Protein AF-A0A9D0LMU4-F1 (afdb_monomer_lite)

Sequence (79 aa):
CLRQAAHIFQELGDRQRAGETLCALGVFYFKRGRRQEALAAYEAGVLLLEHPTGPQKTLRRLLKLRRRLGIGPFPELPS

Radius of gyration: 12.2 Å; chains: 1; bounding box: 25×28×33 Å

pLDDT: mean 86.04, std 12.34, range [38.53, 95.25]

Foldseek 3Di:
DLQVQLVVCVVVVVLQSSLVSLQVQLVVCVVVVNNLSSLLSLQSSLVSHPDDDPVSVVSPVVVVVCVVVVVDRRPDDDD

Secondary structure (DSSP, 8-state):
-HHHHHHHHHHTT-HHHHHHHHHHHHHHHHHTT-HHHHHHHHHHHHHH-SS--HHHHHHHHHHHHHHHTT-PPPPPPP-

Structure (mmCIF, N/CA/C/O backbone):
data_AF-A0A9D0LMU4-F1
#
_entry.id   AF-A0A9D0LMU4-F1
#
loop_
_atom_site.group_PDB
_atom_site.id
_atom_site.type_symbol
_atom_site.label_atom_id
_atom_site.label_alt_id
_atom_site.label_comp_id
_atom_site.label_asym_id
_atom_site.label_entity_id
_atom_site.label_seq_id
_atom_site.pdbx_PDB_ins_code
_atom_site.Cartn_x
_atom_site.Cartn_y
_atom_site.Cartn_z
_atom_site.occupancy
_atom_site.B_iso_or_equiv
_atom_site.auth_seq_id
_atom_site.auth_comp_id
_atom_site.auth_asym_id
_atom_site.auth_atom_id
_atom_site.pdbx_PDB_model_num
ATOM 1 N N . CYS A 1 1 ? -2.190 -11.108 8.929 1.00 77.75 1 CYS A N 1
ATOM 2 C CA . CYS A 1 1 ? -1.829 -9.858 9.636 1.00 77.75 1 CYS A CA 1
ATOM 3 C C . CYS A 1 1 ? -2.064 -8.599 8.798 1.00 77.75 1 CYS A C 1
ATOM 5 O O . CYS A 1 1 ? -3.101 -7.990 8.990 1.00 77.75 1 CYS A O 1
ATOM 7 N N . LEU A 1 2 ? -1.194 -8.207 7.850 1.00 80.44 2 LEU A N 1
ATOM 8 C CA . LEU A 1 2 ? -1.336 -6.907 7.154 1.00 80.44 2 LEU A CA 1
ATOM 9 C C . LEU A 1 2 ? -2.645 -6.766 6.349 1.00 80.44 2 LEU A C 1
ATOM 11 O O . LEU A 1 2 ? -3.289 -5.728 6.414 1.00 80.44 2 LEU A O 1
ATOM 15 N N . ARG A 1 3 ? -3.101 -7.823 5.662 1.00 82.31 3 ARG A N 1
ATOM 16 C CA . ARG A 1 3 ? -4.394 -7.815 4.943 1.00 82.31 3 ARG A CA 1
ATOM 17 C C . ARG A 1 3 ? -5.593 -7.622 5.885 1.00 82.31 3 ARG A C 1
ATOM 19 O O . ARG A 1 3 ? -6.492 -6.855 5.578 1.00 82.31 3 ARG A O 1
ATOM 26 N N . GLN A 1 4 ? -5.572 -8.277 7.047 1.00 84.69 4 GLN A N 1
ATOM 27 C CA . GLN A 1 4 ? -6.614 -8.142 8.075 1.00 84.69 4 GLN A CA 1
ATOM 28 C C . GLN A 1 4 ? -6.581 -6.761 8.736 1.00 84.69 4 GLN A C 1
ATOM 30 O O . GLN A 1 4 ? -7.624 -6.152 8.913 1.00 84.69 4 GLN A O 1
ATOM 35 N N . ALA A 1 5 ? -5.394 -6.233 9.043 1.00 82.56 5 ALA A N 1
ATOM 36 C CA . ALA A 1 5 ? -5.254 -4.883 9.582 1.00 82.56 5 ALA A CA 1
ATOM 37 C C . ALA A 1 5 ? -5.785 -3.829 8.597 1.00 82.56 5 ALA A C 1
ATOM 39 O O . ALA A 1 5 ? -6.523 -2.936 8.998 1.00 82.56 5 ALA A O 1
ATOM 40 N N . ALA A 1 6 ? -5.487 -3.973 7.301 1.00 84.75 6 ALA A N 1
ATOM 41 C CA . ALA A 1 6 ? -6.039 -3.098 6.272 1.00 84.75 6 ALA A CA 1
ATOM 42 C C . ALA A 1 6 ? -7.576 -3.164 6.214 1.00 84.75 6 ALA A C 1
ATOM 44 O O . ALA A 1 6 ? -8.211 -2.122 6.085 1.00 84.75 6 ALA A O 1
ATOM 45 N N . HIS A 1 7 ? -8.164 -4.359 6.349 1.00 87.56 7 HIS A N 1
ATOM 46 C CA . HIS A 1 7 ? -9.619 -4.539 6.400 1.00 87.56 7 HIS A CA 1
ATOM 47 C C . HIS A 1 7 ? 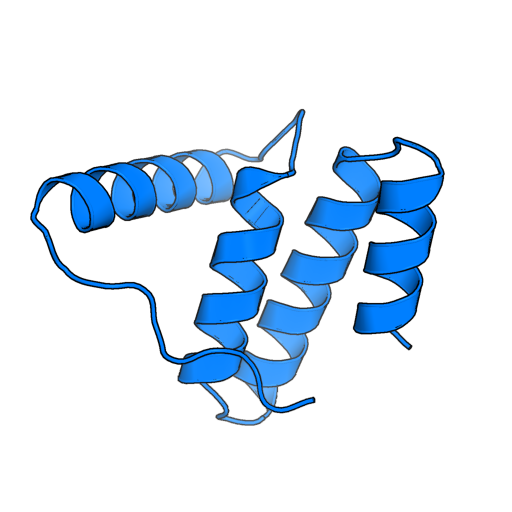-10.243 -3.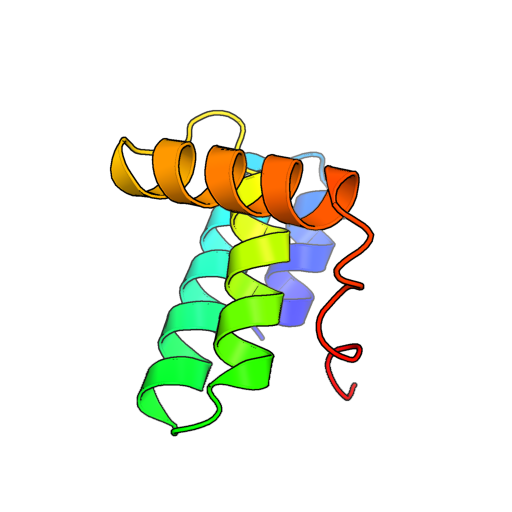834 7.607 1.00 87.56 7 HIS A C 1
ATOM 49 O O . HIS A 1 7 ? -11.168 -3.048 7.444 1.00 87.56 7 HIS A O 1
ATOM 55 N N . ILE A 1 8 ? -9.674 -4.031 8.799 1.00 89.94 8 ILE A N 1
ATOM 56 C CA . ILE A 1 8 ? -10.151 -3.388 10.030 1.00 89.94 8 ILE A CA 1
ATOM 57 C C . ILE A 1 8 ? -10.099 -1.863 9.893 1.00 89.94 8 ILE A C 1
ATOM 59 O O . ILE A 1 8 ? -11.063 -1.177 10.215 1.00 89.94 8 ILE A O 1
ATOM 63 N N . PHE A 1 9 ? -9.003 -1.306 9.368 1.00 90.75 9 PHE A N 1
ATOM 64 C CA . PHE A 1 9 ? -8.918 0.139 9.152 1.00 90.75 9 PHE A CA 1
ATOM 65 C C . PHE A 1 9 ? -9.943 0.647 8.130 1.00 90.75 9 PHE A C 1
ATOM 67 O O . PHE A 1 9 ? -10.470 1.741 8.310 1.00 90.75 9 PHE A O 1
ATOM 74 N N . GLN A 1 10 ? -10.284 -0.137 7.101 1.00 87.25 10 GLN A N 1
ATOM 75 C CA . GLN A 1 10 ? -11.372 0.217 6.183 1.00 87.25 10 GLN A CA 1
ATOM 76 C C . GLN A 1 10 ? -12.742 0.215 6.866 1.00 87.25 10 GLN A C 1
ATOM 78 O O . GLN A 1 10 ? -13.511 1.148 6.645 1.00 87.25 10 GLN A O 1
ATOM 83 N N . GLU A 1 11 ? -13.037 -0.784 7.702 1.00 92.06 11 GLU A N 1
ATOM 84 C CA . GLU A 1 11 ? -14.289 -0.856 8.474 1.00 92.06 11 GLU A CA 1
ATOM 85 C C . GLU A 1 11 ? -14.423 0.317 9.451 1.00 92.06 11 GLU A C 1
ATOM 87 O O . GLU A 1 11 ? -15.510 0.859 9.632 1.00 92.06 11 GLU A O 1
ATOM 92 N N . LEU A 1 12 ? -13.302 0.761 10.022 1.00 93.00 12 LEU A N 1
ATOM 93 C CA . LEU A 1 12 ? -13.228 1.938 10.891 1.00 93.00 12 LEU A CA 1
ATOM 94 C C . LEU A 1 12 ? -13.224 3.272 10.122 1.00 93.00 12 LEU A C 1
ATOM 96 O O . LEU A 1 12 ? -13.190 4.333 10.742 1.00 93.00 12 LEU A O 1
ATOM 100 N N . GLY A 1 13 ? -13.231 3.246 8.785 1.00 91.06 13 GLY A N 1
ATOM 101 C CA . GLY A 1 13 ? -13.175 4.442 7.941 1.00 91.06 13 GLY A CA 1
ATOM 102 C C . GLY A 1 13 ? -11.800 5.118 7.860 1.00 91.06 13 GLY A C 1
ATOM 103 O O . GLY A 1 13 ? -11.667 6.133 7.178 1.00 91.06 13 GLY A O 1
ATOM 104 N N . ASP A 1 14 ? -10.763 4.552 8.482 1.00 94.56 14 ASP A N 1
ATOM 105 C CA . ASP A 1 14 ? -9.388 5.056 8.445 1.00 94.56 14 ASP A CA 1
ATOM 106 C C . ASP A 1 14 ? -8.692 4.635 7.141 1.00 94.56 14 ASP A C 1
ATOM 108 O O . ASP A 1 14 ? -7.893 3.692 7.055 1.00 94.56 14 ASP A O 1
ATOM 112 N N . ARG A 1 15 ? -9.033 5.353 6.069 1.00 92.50 15 ARG A N 1
ATOM 113 C CA . ARG A 1 15 ? -8.510 5.096 4.722 1.00 92.50 15 ARG A CA 1
ATOM 114 C C . ARG A 1 15 ? -7.004 5.314 4.621 1.00 92.50 15 ARG A C 1
ATOM 116 O O . ARG A 1 15 ? -6.348 4.621 3.839 1.00 92.50 15 ARG A O 1
ATOM 123 N N . GLN A 1 16 ? -6.450 6.227 5.419 1.00 94.00 16 GLN A N 1
ATOM 124 C CA . GLN A 1 16 ? -5.016 6.489 5.443 1.00 94.00 16 GLN A CA 1
ATOM 125 C C . GLN A 1 16 ? -4.253 5.283 6.001 1.00 94.00 16 GLN A C 1
ATOM 127 O O . GLN A 1 16 ? -3.384 4.750 5.306 1.00 94.00 16 GLN A O 1
ATOM 132 N N . ARG A 1 17 ? -4.614 4.780 7.189 1.00 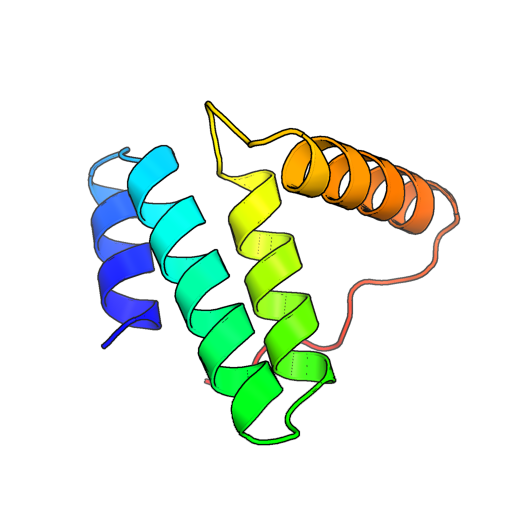93.75 17 ARG A N 1
ATOM 133 C CA . ARG A 1 17 ? -3.943 3.606 7.773 1.00 93.75 17 ARG A CA 1
ATOM 134 C C . ARG A 1 17 ? -4.176 2.340 6.965 1.00 93.75 17 ARG A C 1
ATOM 136 O O . ARG A 1 17 ? -3.258 1.525 6.830 1.00 93.75 17 ARG A O 1
ATOM 143 N N . ALA A 1 18 ? -5.358 2.178 6.370 1.00 93.31 18 ALA A N 1
ATOM 144 C CA . ALA A 1 18 ? -5.608 1.085 5.435 1.00 93.31 18 ALA A CA 1
ATOM 145 C C . ALA A 1 18 ? -4.647 1.148 4.233 1.00 93.31 18 ALA A C 1
ATOM 147 O O . ALA A 1 18 ? -4.010 0.150 3.885 1.00 93.31 18 ALA A O 1
ATOM 148 N N . GLY A 1 19 ? -4.491 2.332 3.632 1.00 94.75 19 GLY A N 1
ATOM 149 C CA . GLY A 1 19 ? -3.590 2.561 2.505 1.00 94.75 19 GLY A CA 1
ATOM 150 C C . GLY A 1 19 ? -2.115 2.326 2.846 1.00 94.75 19 GLY A C 1
ATOM 151 O O . GLY A 1 19 ? -1.401 1.675 2.078 1.00 94.75 19 GLY A O 1
ATOM 152 N N . GLU A 1 20 ? -1.659 2.791 4.010 1.00 94.88 20 GLU A N 1
ATOM 153 C CA . GLU A 1 20 ? -0.292 2.578 4.507 1.00 94.88 20 GLU A CA 1
ATOM 154 C C . GLU A 1 20 ? -0.007 1.093 4.756 1.00 94.88 20 GLU A C 1
ATOM 156 O O . GLU A 1 20 ? 1.030 0.573 4.334 1.00 94.88 20 GLU A O 1
ATOM 161 N N . THR A 1 21 ? -0.966 0.381 5.352 1.00 95.00 21 THR A N 1
ATOM 162 C CA . THR A 1 21 ? -0.865 -1.061 5.619 1.00 95.00 21 THR A CA 1
ATOM 163 C C . THR A 1 21 ? -0.742 -1.868 4.322 1.00 95.00 21 THR A C 1
ATOM 165 O O . THR A 1 21 ? 0.069 -2.794 4.229 1.00 95.00 21 THR A O 1
ATOM 168 N N . LEU A 1 22 ? -1.498 -1.500 3.285 1.00 94.06 22 LEU A N 1
ATOM 169 C CA . LEU A 1 22 ? -1.400 -2.132 1.966 1.00 94.06 22 LEU A CA 1
ATOM 170 C C . LEU A 1 22 ? -0.085 -1.795 1.252 1.00 94.06 22 LEU A C 1
ATOM 172 O O . LEU A 1 22 ? 0.517 -2.678 0.643 1.00 94.06 22 LEU A O 1
ATOM 176 N N . CYS A 1 23 ? 0.423 -0.566 1.382 1.00 93.94 23 CYS A N 1
ATOM 177 C CA . CYS A 1 23 ? 1.756 -0.223 0.879 1.00 93.94 23 CYS A CA 1
ATOM 178 C C . CYS A 1 23 ? 2.846 -1.066 1.560 1.00 93.94 23 CYS A C 1
ATOM 180 O O . CYS A 1 23 ? 3.749 -1.566 0.888 1.00 93.94 23 CYS A O 1
ATOM 182 N N . ALA A 1 24 ? 2.744 -1.282 2.874 1.00 94.44 24 ALA A N 1
ATOM 183 C CA . ALA A 1 24 ? 3.665 -2.144 3.612 1.00 94.44 24 ALA A CA 1
ATOM 184 C C . ALA A 1 24 ? 3.591 -3.609 3.142 1.00 94.44 24 ALA A C 1
ATOM 186 O O . ALA A 1 24 ? 4.622 -4.273 3.003 1.00 94.44 24 ALA A O 1
ATOM 187 N N . LEU A 1 25 ? 2.391 -4.104 2.821 1.00 93.94 25 LEU A N 1
ATOM 188 C CA . LEU A 1 25 ? 2.208 -5.421 2.207 1.00 93.94 25 LEU A CA 1
ATOM 189 C C . LEU A 1 25 ? 2.850 -5.494 0.808 1.00 93.94 25 LEU A C 1
ATOM 191 O O . LEU A 1 25 ? 3.481 -6.496 0.472 1.00 93.94 25 LEU A O 1
ATOM 195 N N . GLY A 1 26 ? 2.770 -4.411 0.030 1.00 93.75 26 GLY A N 1
ATOM 196 C CA . GLY A 1 26 ? 3.476 -4.266 -1.245 1.00 93.75 26 GLY A CA 1
ATOM 197 C C . GLY A 1 26 ? 4.991 -4.413 -1.099 1.00 93.75 26 GLY A C 1
ATOM 198 O O . GLY A 1 26 ? 5.614 -5.198 -1.817 1.00 93.75 26 GLY A O 1
ATOM 199 N N . VAL A 1 27 ? 5.586 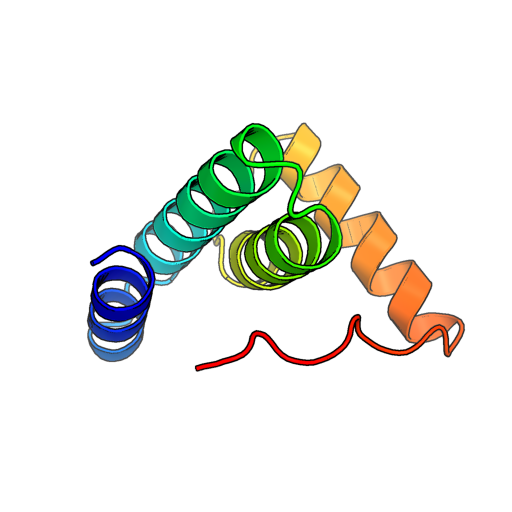-3.739 -0.108 1.00 94.12 27 VAL A N 1
ATOM 200 C CA . VAL A 1 27 ? 7.017 -3.876 0.223 1.00 94.12 27 VAL A CA 1
ATOM 201 C C . VAL A 1 27 ? 7.354 -5.319 0.600 1.00 94.12 27 VAL A C 1
ATOM 203 O O . VAL A 1 27 ? 8.367 -5.857 0.148 1.00 94.12 27 VAL A O 1
ATOM 206 N N . PHE A 1 28 ? 6.515 -5.961 1.416 1.00 94.38 28 PHE A N 1
ATOM 207 C CA . PHE A 1 28 ? 6.723 -7.341 1.849 1.00 94.38 28 PHE A CA 1
ATOM 208 C C . PHE A 1 28 ? 6.762 -8.321 0.669 1.00 94.38 28 PHE A C 1
ATOM 210 O O . PHE A 1 28 ? 7.702 -9.111 0.553 1.00 94.38 28 PHE A O 1
ATOM 217 N N . TYR A 1 29 ? 5.787 -8.246 -0.239 1.00 92.69 29 TYR A N 1
ATOM 218 C CA . TYR A 1 29 ? 5.761 -9.101 -1.425 1.00 92.69 29 TYR A CA 1
ATOM 219 C C . TYR A 1 29 ? 6.918 -8.811 -2.377 1.00 92.69 29 TYR A C 1
ATOM 221 O O . TYR A 1 29 ? 7.529 -9.744 -2.901 1.00 92.69 29 TYR A O 1
ATOM 229 N N . PHE A 1 30 ? 7.292 -7.540 -2.534 1.00 91.38 30 PHE A N 1
ATOM 230 C CA . PHE A 1 30 ? 8.421 -7.159 -3.373 1.00 91.38 30 PHE A CA 1
ATOM 231 C C . PHE A 1 30 ? 9.722 -7.803 -2.881 1.00 91.38 30 PHE A C 1
ATOM 233 O O . PHE A 1 30 ? 10.445 -8.417 -3.664 1.00 91.38 30 PHE A O 1
ATOM 240 N N . LYS A 1 31 ? 9.971 -7.755 -1.565 1.00 95.25 31 LYS A N 1
ATOM 241 C CA . LYS A 1 31 ? 11.131 -8.402 -0.931 1.00 95.25 31 LYS A CA 1
ATOM 242 C C . LYS A 1 31 ? 11.141 -9.926 -1.093 1.00 95.25 31 LYS A C 1
ATOM 244 O O . LYS A 1 31 ? 12.204 -10.532 -1.047 1.00 95.25 31 LYS A O 1
ATOM 249 N N . ARG A 1 32 ? 9.978 -10.549 -1.298 1.00 94.31 32 ARG A N 1
ATOM 250 C CA . ARG A 1 32 ? 9.820 -11.993 -1.551 1.00 94.31 32 ARG A CA 1
ATOM 251 C C . ARG A 1 32 ? 9.914 -12.367 -3.038 1.00 94.31 32 ARG A C 1
ATOM 253 O O . ARG A 1 32 ? 9.682 -13.522 -3.371 1.00 94.31 32 ARG A O 1
ATOM 260 N N . GLY A 1 33 ? 10.192 -11.416 -3.934 1.00 92.44 33 GLY A N 1
ATOM 261 C CA . GLY A 1 33 ? 10.197 -11.643 -5.387 1.00 92.44 33 GLY A CA 1
ATOM 262 C C . GLY A 1 33 ? 8.799 -11.767 -6.010 1.00 92.44 33 GLY A C 1
ATOM 263 O O . GLY A 1 33 ? 8.672 -11.944 -7.221 1.00 92.44 33 GLY A O 1
ATOM 264 N N . ARG A 1 34 ? 7.744 -11.612 -5.205 1.00 91.00 34 ARG A N 1
ATOM 265 C CA . ARG A 1 34 ? 6.331 -11.722 -5.588 1.00 91.00 34 ARG A CA 1
ATOM 266 C C . ARG A 1 34 ? 5.847 -10.405 -6.194 1.00 91.00 34 ARG A C 1
ATOM 268 O O . ARG A 1 34 ? 5.142 -9.616 -5.569 1.00 91.00 34 ARG A O 1
ATOM 275 N N . ARG A 1 35 ? 6.353 -10.099 -7.393 1.00 87.00 35 ARG A N 1
ATOM 276 C CA . ARG A 1 35 ? 6.208 -8.777 -8.033 1.00 87.00 35 ARG A CA 1
ATOM 277 C C . ARG A 1 35 ? 4.762 -8.426 -8.378 1.00 87.00 35 ARG A C 1
ATOM 279 O O . ARG A 1 35 ? 4.393 -7.261 -8.259 1.00 87.00 35 ARG A O 1
ATOM 286 N N . GLN A 1 36 ? 3.960 -9.404 -8.791 1.00 86.12 36 GLN A N 1
ATOM 287 C CA . GLN A 1 36 ? 2.561 -9.172 -9.155 1.00 86.12 36 GLN A CA 1
ATOM 288 C C . GLN A 1 36 ? 1.735 -8.812 -7.916 1.00 86.12 36 GLN A C 1
ATOM 290 O O . GLN A 1 36 ? 1.019 -7.814 -7.915 1.00 86.12 36 GLN A O 1
ATOM 295 N N . GLU A 1 37 ? 1.920 -9.548 -6.824 1.00 86.56 37 GLU A N 1
ATOM 296 C CA . GLU A 1 37 ? 1.230 -9.307 -5.557 1.00 86.56 37 GLU A CA 1
ATOM 297 C C . GLU A 1 37 ? 1.695 -8.014 -4.889 1.00 86.56 37 GLU A C 1
ATOM 299 O O . GLU A 1 37 ? 0.890 -7.286 -4.307 1.00 86.56 37 GLU A O 1
ATOM 304 N N . ALA A 1 38 ? 2.982 -7.684 -5.020 1.00 90.12 38 ALA A N 1
ATOM 305 C CA . ALA A 1 38 ? 3.513 -6.404 -4.576 1.00 90.12 38 ALA A CA 1
ATOM 306 C C . ALA A 1 38 ? 2.807 -5.241 -5.269 1.00 90.12 38 ALA A C 1
ATOM 308 O O . ALA A 1 38 ? 2.357 -4.301 -4.614 1.00 90.12 38 ALA A O 1
ATOM 309 N N . LEU A 1 39 ? 2.692 -5.325 -6.595 1.00 88.81 39 LEU A N 1
ATOM 310 C CA . LEU A 1 39 ? 2.058 -4.294 -7.394 1.00 88.81 39 LEU A CA 1
ATOM 311 C C . LEU A 1 39 ? 0.572 -4.176 -7.060 1.00 88.81 39 LEU A C 1
ATOM 313 O O . LEU A 1 39 ? 0.127 -3.071 -6.778 1.00 88.81 39 LEU A O 1
ATOM 317 N N . ALA A 1 40 ? -0.161 -5.287 -6.973 1.00 87.88 40 ALA A N 1
ATOM 318 C CA . ALA A 1 40 ? -1.567 -5.279 -6.567 1.00 87.88 40 ALA A CA 1
ATOM 319 C C . ALA A 1 40 ? -1.777 -4.623 -5.186 1.00 87.88 40 ALA A C 1
ATOM 321 O O . ALA A 1 40 ? -2.672 -3.793 -5.016 1.00 87.88 40 ALA A O 1
ATOM 322 N N . ALA A 1 41 ? -0.915 -4.927 -4.210 1.00 91.12 41 ALA A N 1
ATOM 323 C CA . ALA A 1 41 ? -0.979 -4.315 -2.884 1.00 91.12 41 ALA A CA 1
ATOM 324 C C . ALA A 1 41 ? -0.652 -2.809 -2.915 1.00 91.12 41 ALA A C 1
ATOM 326 O O . ALA A 1 41 ? -1.348 -2.018 -2.275 1.00 91.12 41 ALA A O 1
ATOM 327 N N . TYR A 1 42 ? 0.343 -2.382 -3.702 1.00 91.06 42 TYR A N 1
ATOM 328 C CA . TYR A 1 42 ? 0.620 -0.957 -3.898 1.00 91.06 42 TYR A CA 1
ATOM 329 C C . TYR A 1 42 ? -0.526 -0.231 -4.601 1.00 91.06 42 TYR A C 1
ATOM 331 O O . TYR A 1 42 ? -0.875 0.868 -4.178 1.00 91.06 42 TYR A O 1
ATOM 339 N N . GLU A 1 43 ? -1.122 -0.825 -5.639 1.00 90.25 43 GLU A N 1
ATOM 340 C CA . GLU A 1 43 ? -2.267 -0.254 -6.352 1.00 90.25 43 GLU A CA 1
ATOM 341 C C . GLU A 1 43 ? -3.436 -0.008 -5.394 1.00 90.25 43 GLU A C 1
ATOM 343 O O . GLU A 1 43 ? -3.967 1.104 -5.339 1.00 90.25 43 GLU A O 1
ATOM 348 N N . ALA A 1 44 ? -3.797 -1.017 -4.599 1.00 90.38 44 ALA A N 1
ATOM 349 C CA . ALA A 1 44 ? -4.856 -0.897 -3.607 1.00 90.38 44 ALA A CA 1
ATOM 350 C C . ALA A 1 44 ? -4.513 0.151 -2.531 1.00 90.38 44 ALA A C 1
ATOM 352 O O . ALA A 1 44 ? -5.352 0.986 -2.194 1.00 90.38 44 ALA A O 1
ATOM 353 N N . GLY A 1 45 ? -3.265 0.175 -2.054 1.00 93.81 45 GLY A N 1
ATOM 354 C CA . GLY A 1 45 ? -2.807 1.123 -1.039 1.00 93.81 45 GLY A CA 1
ATOM 355 C C . GLY A 1 45 ? -2.872 2.579 -1.495 1.00 93.81 45 GLY A C 1
ATOM 356 O O . GLY A 1 45 ? -3.541 3.399 -0.867 1.00 93.81 45 GLY A O 1
ATOM 357 N N . VAL A 1 46 ? -2.245 2.916 -2.627 1.00 94.38 46 VAL A N 1
ATOM 358 C CA . VAL A 1 46 ? -2.182 4.311 -3.107 1.00 94.38 46 VAL A CA 1
ATOM 359 C C . VAL A 1 46 ? -3.534 4.874 -3.542 1.00 94.38 46 VAL A C 1
ATOM 361 O O . VAL A 1 46 ? -3.696 6.095 -3.619 1.00 94.38 46 VAL A O 1
ATOM 364 N N . LEU A 1 47 ? -4.509 4.013 -3.847 1.00 90.56 47 LEU A N 1
ATOM 365 C CA . LEU A 1 47 ? -5.873 4.439 -4.146 1.00 90.56 47 LEU A CA 1
ATOM 366 C C . LEU A 1 47 ? -6.649 4.856 -2.892 1.00 90.56 47 LEU A C 1
ATOM 368 O O . LEU A 1 47 ? -7.487 5.754 -3.018 1.00 90.56 47 LEU A O 1
ATOM 372 N N . LEU A 1 48 ? -6.343 4.257 -1.735 1.00 91.31 48 LEU A N 1
ATOM 373 C CA . LEU A 1 48 ? -6.974 4.552 -0.445 1.00 91.31 48 LEU A CA 1
ATOM 374 C C . LEU A 1 48 ? -6.348 5.736 0.289 1.00 91.31 48 LEU A C 1
ATOM 376 O O . LEU A 1 48 ? -7.070 6.441 0.982 1.00 91.31 48 LEU A O 1
ATOM 380 N N . LEU A 1 49 ? -5.042 5.974 0.124 1.00 93.44 49 LEU A N 1
ATOM 381 C CA . LEU A 1 49 ? -4.351 7.071 0.807 1.00 93.44 49 LEU A CA 1
ATOM 382 C C . LEU A 1 49 ? -5.037 8.423 0.557 1.00 93.44 49 LEU A C 1
ATOM 384 O O . LEU A 1 49 ? -5.186 8.871 -0.593 1.00 93.44 49 LEU A O 1
ATOM 388 N N . GLU A 1 50 ? -5.387 9.088 1.654 1.00 92.56 50 GLU A N 1
ATOM 389 C CA . GLU A 1 50 ? -5.911 10.455 1.671 1.00 92.56 50 GLU A CA 1
ATOM 390 C C . GLU A 1 50 ? -4.763 11.455 1.520 1.00 92.56 50 GLU A C 1
ATOM 392 O O . GLU A 1 50 ? -4.854 12.414 0.747 1.00 92.56 50 GLU A O 1
ATOM 397 N N . HIS A 1 51 ? -3.623 11.151 2.147 1.00 92.38 51 HIS A N 1
ATOM 398 C CA . HIS A 1 51 ? -2.409 11.960 2.105 1.00 92.38 51 HIS A CA 1
ATOM 399 C C . HIS A 1 51 ? -1.227 11.177 1.513 1.00 92.38 51 HIS A C 1
ATOM 401 O O . HIS A 1 51 ? -0.304 10.783 2.226 1.00 92.38 51 HIS A O 1
ATOM 407 N N . PRO A 1 52 ? -1.223 10.935 0.188 1.00 90.38 52 PRO A N 1
ATOM 408 C CA . PRO A 1 52 ? -0.119 10.253 -0.470 1.00 90.38 52 PRO A CA 1
ATOM 409 C C . PRO A 1 52 ? 1.122 11.149 -0.586 1.00 90.38 52 PRO A C 1
ATOM 411 O O . PRO A 1 52 ? 1.036 12.346 -0.882 1.00 90.38 52 PRO A O 1
ATOM 414 N N . THR A 1 53 ? 2.296 10.539 -0.452 1.00 92.69 53 THR A N 1
ATOM 415 C CA . THR A 1 53 ? 3.600 11.160 -0.720 1.00 92.69 53 THR A CA 1
ATOM 416 C C . THR A 1 53 ? 3.794 11.453 -2.213 1.00 92.69 53 THR A C 1
ATOM 418 O O . THR A 1 53 ? 3.030 10.992 -3.065 1.00 92.69 53 THR A O 1
ATOM 421 N N . GLY A 1 54 ? 4.835 12.216 -2.566 1.00 92.56 54 GLY A N 1
ATOM 422 C CA . GLY A 1 54 ? 5.168 12.533 -3.964 1.00 92.56 54 GLY A CA 1
ATOM 423 C C . GLY A 1 54 ? 5.242 11.294 -4.875 1.00 92.56 54 GLY A C 1
ATOM 424 O O . GLY A 1 54 ? 4.4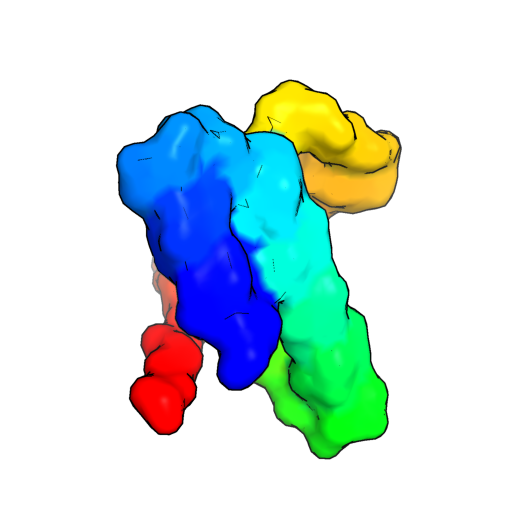86 11.223 -5.847 1.00 92.56 54 GLY A O 1
ATOM 425 N N . PRO A 1 55 ? 6.057 10.275 -4.541 1.00 90.12 55 PRO A N 1
ATOM 426 C CA . PRO A 1 55 ? 6.130 9.037 -5.317 1.00 90.12 55 PRO A CA 1
ATOM 427 C C . PRO A 1 55 ? 4.786 8.303 -5.422 1.00 90.12 55 PRO A C 1
ATOM 429 O O . PRO A 1 55 ? 4.420 7.825 -6.496 1.00 90.12 55 PRO A O 1
ATOM 432 N N . GLN A 1 56 ? 4.007 8.267 -4.336 1.00 91.94 56 GLN A N 1
ATOM 433 C CA . GLN A 1 56 ? 2.684 7.634 -4.322 1.00 91.94 56 GLN A CA 1
ATOM 434 C C . GLN A 1 56 ? 1.685 8.377 -5.220 1.00 91.94 56 GLN A C 1
ATOM 436 O O . GLN A 1 56 ? 0.894 7.738 -5.912 1.00 91.94 56 GLN A O 1
ATOM 441 N N . LYS A 1 57 ? 1.741 9.715 -5.280 1.00 92.38 57 LYS A N 1
ATOM 442 C CA . LYS A 1 57 ? 0.937 10.521 -6.215 1.00 92.38 57 LYS A CA 1
ATOM 443 C C . LYS A 1 57 ? 1.283 10.197 -7.666 1.00 92.38 57 LYS A C 1
ATOM 445 O O . LYS A 1 57 ? 0.371 10.035 -8.478 1.00 92.38 57 LYS A O 1
ATOM 450 N N . THR A 1 58 ? 2.571 10.079 -7.988 1.00 92.12 58 THR A N 1
ATOM 451 C CA . THR A 1 58 ? 3.030 9.697 -9.332 1.00 92.12 58 THR A CA 1
ATOM 452 C C . THR A 1 58 ? 2.528 8.306 -9.701 1.00 92.12 58 THR A C 1
ATOM 454 O O . THR A 1 58 ? 1.884 8.151 -10.739 1.00 92.12 58 THR A O 1
ATOM 457 N N . LEU A 1 59 ? 2.719 7.320 -8.820 1.00 88.94 59 LEU A N 1
ATOM 458 C CA . LEU A 1 59 ? 2.219 5.962 -9.026 1.00 88.94 59 LEU A CA 1
ATOM 459 C C . LEU A 1 59 ? 0.697 5.958 -9.231 1.00 88.94 59 LEU A C 1
ATOM 461 O O . LEU A 1 59 ? 0.207 5.428 -10.222 1.00 88.94 59 LEU A O 1
ATOM 465 N N . ARG A 1 60 ? -0.063 6.648 -8.375 1.00 90.56 60 ARG A N 1
ATOM 466 C CA . ARG A 1 60 ? -1.525 6.761 -8.499 1.00 90.56 60 ARG A CA 1
ATOM 467 C C . ARG A 1 60 ? -1.962 7.354 -9.844 1.00 90.56 60 ARG A C 1
ATOM 469 O O . ARG A 1 60 ? -2.959 6.902 -10.408 1.00 90.56 60 ARG A O 1
ATOM 476 N N . ARG A 1 61 ? -1.245 8.354 -10.371 1.00 90.56 61 ARG A N 1
ATOM 477 C CA . ARG A 1 61 ? -1.518 8.938 -11.700 1.00 90.56 61 ARG A CA 1
ATOM 478 C C . ARG A 1 61 ? -1.273 7.927 -12.819 1.00 90.56 61 ARG A C 1
ATOM 480 O O . ARG A 1 61 ? -2.145 7.769 -13.672 1.00 90.56 61 ARG A O 1
ATOM 487 N N . LEU A 1 62 ? -0.145 7.217 -12.782 1.00 88.69 62 LEU A N 1
ATOM 488 C CA . LEU A 1 62 ? 0.191 6.180 -13.765 1.00 88.69 62 LEU A CA 1
ATOM 489 C C . LEU A 1 62 ? -0.854 5.061 -13.783 1.00 88.69 62 LEU A C 1
ATOM 491 O O . LEU A 1 62 ? -1.315 4.661 -14.847 1.00 88.69 62 LEU A O 1
ATOM 495 N N . LEU A 1 63 ? -1.299 4.616 -12.610 1.00 86.81 63 LEU A N 1
ATOM 496 C CA . LEU A 1 63 ? -2.321 3.578 -12.479 1.00 86.81 63 LEU A CA 1
ATOM 497 C C . LEU A 1 63 ? -3.682 4.012 -13.032 1.00 86.81 63 LEU A C 1
ATOM 499 O O . LEU A 1 63 ? -4.353 3.241 -13.719 1.00 86.81 63 LEU A O 1
ATOM 503 N N . LYS A 1 64 ? -4.084 5.264 -12.782 1.00 86.44 64 LYS A N 1
ATOM 504 C CA . LYS A 1 64 ? -5.303 5.828 -13.379 1.00 86.44 64 LYS A CA 1
ATOM 505 C C . LYS A 1 64 ? -5.205 5.894 -14.904 1.00 86.44 64 LYS A C 1
ATOM 507 O O . LYS A 1 64 ? -6.184 5.584 -15.576 1.00 86.44 64 LYS A O 1
ATOM 512 N N . LEU A 1 65 ? -4.047 6.277 -15.443 1.00 87.19 65 LEU A N 1
ATOM 513 C CA . LEU A 1 65 ? -3.815 6.314 -16.886 1.00 87.19 65 LEU A CA 1
ATOM 514 C C . LEU A 1 65 ? -3.852 4.906 -17.496 1.00 87.19 65 LEU A C 1
ATOM 516 O O . LEU A 1 65 ? -4.557 4.691 -18.475 1.00 87.19 65 LEU A O 1
ATOM 520 N N . ARG A 1 66 ? -3.189 3.934 -16.863 1.00 83.69 66 ARG A N 1
ATOM 521 C CA . ARG A 1 66 ? -3.198 2.516 -17.256 1.00 83.69 66 ARG A CA 1
ATOM 522 C C . ARG A 1 66 ? -4.621 1.969 -17.392 1.00 83.69 66 ARG A C 1
ATOM 524 O O . ARG A 1 66 ? -4.953 1.377 -18.413 1.00 83.69 66 ARG A O 1
ATOM 531 N N . ARG A 1 67 ? -5.481 2.251 -16.404 1.00 81.00 67 ARG A N 1
ATOM 532 C CA . ARG A 1 67 ? -6.897 1.849 -16.421 1.00 81.00 67 ARG A CA 1
ATOM 533 C C . ARG A 1 67 ? -7.681 2.505 -17.564 1.00 81.00 67 ARG A C 1
ATOM 535 O O . ARG A 1 67 ? -8.510 1.846 -18.177 1.00 81.00 67 ARG A O 1
ATOM 542 N N . ARG A 1 68 ? -7.412 3.781 -17.871 1.00 84.69 68 ARG A N 1
ATOM 543 C CA . ARG A 1 68 ? -8.042 4.496 -19.003 1.00 84.69 68 ARG A CA 1
ATOM 544 C C . ARG A 1 68 ? -7.658 3.909 -20.358 1.00 84.69 68 ARG A C 1
ATOM 546 O O . ARG A 1 68 ? -8.460 3.961 -21.277 1.00 84.69 68 ARG A O 1
ATOM 553 N N . LEU A 1 69 ? -6.457 3.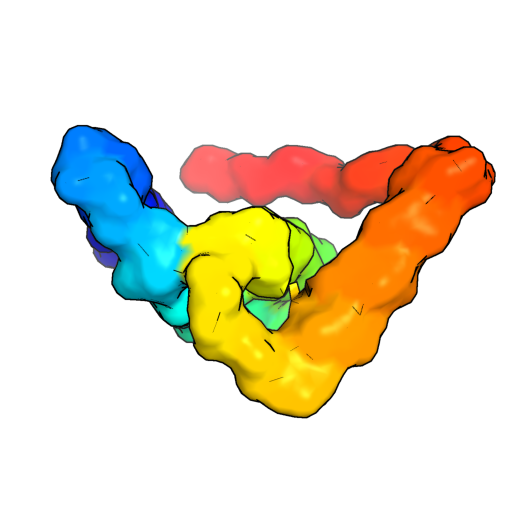349 -20.462 1.00 84.56 69 LEU A N 1
ATOM 554 C CA . LEU A 1 69 ? -5.954 2.705 -21.675 1.00 84.56 69 LEU A CA 1
ATOM 555 C C . LEU A 1 69 ? -6.442 1.253 -21.830 1.00 84.56 69 LEU A C 1
ATOM 557 O O . LEU A 1 69 ? -5.973 0.553 -22.719 1.00 84.56 69 LEU A O 1
ATOM 561 N N . GLY A 1 70 ? -7.347 0.776 -20.965 1.00 78.75 70 GLY A N 1
ATOM 562 C CA . GLY A 1 70 ? -7.882 -0.588 -21.039 1.00 78.75 70 GLY A CA 1
ATOM 563 C C . GLY A 1 70 ? -6.874 -1.677 -20.662 1.00 78.75 70 GLY A C 1
ATOM 564 O O . GLY A 1 70 ? -7.147 -2.859 -20.844 1.00 78.75 70 GLY A O 1
ATOM 565 N N . ILE A 1 71 ? -5.719 -1.304 -20.103 1.00 75.44 71 ILE A N 1
ATOM 566 C CA . ILE A 1 71 ? -4.740 -2.258 -19.588 1.00 75.44 71 ILE A CA 1
ATOM 567 C C . ILE A 1 71 ? -5.281 -2.744 -18.237 1.00 75.44 71 ILE A C 1
ATOM 569 O O . ILE A 1 71 ? -5.192 -2.032 -17.232 1.00 75.44 71 ILE A O 1
ATOM 573 N N . GLY A 1 72 ? -5.914 -3.923 -18.250 1.00 58.66 72 GLY A N 1
ATOM 574 C CA . GLY A 1 72 ? -6.657 -4.501 -17.127 1.00 58.66 72 GLY A CA 1
ATOM 575 C C . GLY A 1 72 ? -5.868 -4.603 -15.810 1.00 58.66 72 GLY A C 1
ATOM 576 O O . GLY A 1 72 ? -4.630 -4.529 -15.809 1.00 58.66 72 GLY A O 1
ATOM 577 N N . PRO A 1 73 ? -6.570 -4.737 -14.665 1.00 59.06 73 PRO A N 1
ATOM 578 C CA . PRO A 1 73 ? -5.928 -4.885 -13.362 1.00 59.06 73 PRO A CA 1
ATOM 579 C C . PRO A 1 73 ? -4.989 -6.098 -13.362 1.00 59.06 73 PRO A C 1
ATOM 581 O O . PRO A 1 73 ? -5.194 -7.054 -14.108 1.00 59.06 73 PRO A O 1
ATOM 584 N N . PHE A 1 74 ? -3.933 -6.049 -12.544 1.00 58.78 74 PHE A N 1
ATOM 585 C CA . PHE A 1 74 ? -3.162 -7.268 -12.290 1.00 58.78 74 PHE A CA 1
ATOM 586 C C . PHE A 1 74 ? -4.094 -8.306 -11.643 1.00 58.78 74 PHE A C 1
ATOM 588 O O . PHE A 1 74 ? -5.011 -7.896 -10.925 1.00 58.78 74 PHE A O 1
ATOM 595 N N . PRO A 1 75 ? -3.913 -9.611 -11.922 1.00 54.00 75 PRO A N 1
ATOM 596 C CA . PRO A 1 75 ? -4.778 -10.658 -11.383 1.00 54.00 75 PRO A CA 1
ATOM 597 C C . PRO A 1 75 ? -4.936 -10.520 -9.863 1.00 54.00 75 PRO A C 1
ATOM 599 O O . PRO A 1 75 ? -3.998 -10.121 -9.167 1.00 54.00 75 PRO A O 1
ATOM 602 N N . GLU A 1 76 ? -6.149 -10.798 -9.374 1.00 51.06 76 GLU A N 1
ATOM 603 C CA . GLU A 1 76 ? -6.525 -10.628 -7.970 1.00 51.06 76 GLU A CA 1
ATOM 604 C C . GLU A 1 76 ? -5.568 -11.378 -7.032 1.00 51.06 76 GLU A C 1
ATOM 606 O O . GLU A 1 76 ? -5.116 -12.487 -7.323 1.00 51.06 76 GLU A O 1
ATOM 611 N N . LEU A 1 77 ? -5.247 -10.752 -5.893 1.00 48.31 77 LEU A N 1
ATOM 612 C CA . LEU A 1 77 ? -4.403 -11.339 -4.852 1.00 48.31 77 LEU A CA 1
ATOM 613 C C . LEU A 1 77 ? -4.988 -12.697 -4.424 1.00 48.31 77 LEU A C 1
ATOM 615 O O . LEU A 1 77 ? -6.111 -12.690 -3.904 1.00 48.31 77 LEU A O 1
ATOM 619 N N . PRO A 1 78 ? -4.254 -13.826 -4.535 1.00 38.53 78 PRO A N 1
ATOM 620 C CA . PRO A 1 78 ? -4.710 -15.068 -3.923 1.00 38.53 78 PRO A CA 1
ATOM 621 C C . PRO A 1 78 ? -4.963 -14.823 -2.428 1.00 38.53 78 PRO A C 1
ATOM 623 O O . PRO A 1 78 ? -4.241 -14.049 -1.785 1.00 38.53 78 PRO A O 1
ATOM 626 N N . SER A 1 79 ? -6.070 -15.386 -1.935 1.00 48.69 79 SER A N 1
ATOM 627 C CA . SER A 1 79 ? -6.588 -15.279 -0.560 1.00 48.69 79 SER A CA 1
ATOM 628 C C . SER A 1 79 ? -5.500 -15.454 0.492 1.00 48.69 79 SER A C 1
ATOM 630 O O . SER A 1 79 ? -4.806 -16.492 0.425 1.00 48.69 79 SER A O 1
#